Protein AF-A0A949K9P6-F1 (afdb_monomer_lite)

pLDDT: mean 78.62, std 15.97, range [35.78, 95.81]

Secondary structure (DSSP, 8-state):
--------TTGGG--TT-EEEEEEEETTS-EEEEEEE---SSTT-HHHHHHHHHHHHHHSS--S--TT-EEEEESSSSSSSSEEEEE--GGGEEEEEEE-

Sequence (100 aa):
MTEDAIEDPLADSVGSDGVRTWQIFLRNGDKIEFRAAWNTNQQFSPGVFVSHVATCHRTGGRPDIGINVVYTFPKTNNSDVGAIRLAIDVIEVAAVVQIP

Foldseek 3Di:
DDDPPPPPPCQVPADPFQKWWKWWAFPVGDIDIDIFHFDDPDPQEPVVLVVQLVVCVVVVDHPPDDQQDWHWGHNGPDPDPDTDIDGDRSNRTPDMDIGD

Structure (mmCIF, N/CA/C/O backbone):
data_AF-A0A949K9P6-F1
#
_entry.id   AF-A0A949K9P6-F1
#
loop_
_atom_site.group_PDB
_atom_site.id
_atom_site.type_symbol
_atom_site.label_atom_id
_atom_site.label_alt_id
_atom_site.label_comp_id
_atom_site.label_asym_id
_atom_site.label_entity_id
_atom_site.label_seq_id
_atom_site.pdbx_PDB_ins_code
_atom_site.Cartn_x
_atom_site.Cartn_y
_atom_site.Cartn_z
_atom_site.occupancy
_atom_site.B_iso_or_equiv
_atom_site.auth_seq_id
_atom_site.auth_comp_id
_atom_site.auth_asym_id
_atom_site.auth_atom_id
_atom_site.pdbx_PDB_model_num
ATOM 1 N N . MET A 1 1 ? -16.042 15.081 -19.063 1.00 35.78 1 MET A N 1
ATOM 2 C CA . MET A 1 1 ? -15.677 15.241 -17.646 1.00 35.78 1 MET A CA 1
ATOM 3 C C . MET A 1 1 ? -14.433 14.398 -17.472 1.00 35.78 1 MET A C 1
ATOM 5 O O . MET A 1 1 ? -14.538 13.190 -1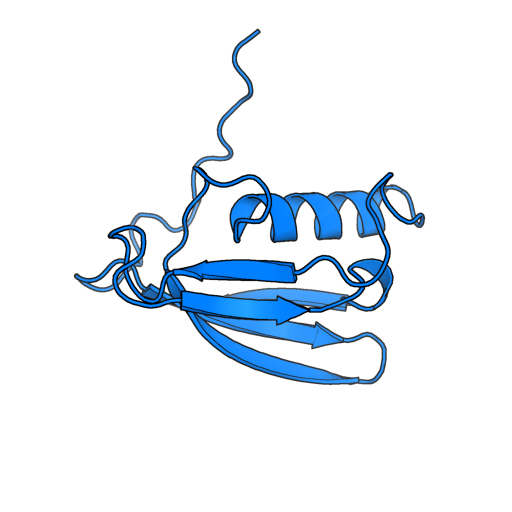7.340 1.00 35.78 1 MET A O 1
ATOM 9 N N . THR A 1 2 ? -13.281 14.998 -17.747 1.00 42.59 2 THR A N 1
ATOM 10 C CA . THR A 1 2 ? -11.977 14.348 -17.618 1.00 42.59 2 THR A CA 1
ATOM 11 C C . THR A 1 2 ? -11.760 14.111 -16.137 1.00 42.59 2 THR A C 1
ATOM 13 O O . THR A 1 2 ? -11.755 15.072 -15.375 1.00 42.59 2 THR A O 1
ATOM 16 N N . GLU A 1 3 ? -11.703 12.846 -15.724 1.00 43.22 3 GLU A N 1
ATOM 17 C CA . GLU A 1 3 ? -11.181 12.493 -14.410 1.00 43.22 3 GLU A CA 1
ATOM 18 C C . GLU A 1 3 ? -9.800 13.133 -14.319 1.00 43.22 3 GLU A C 1
ATOM 20 O O . GLU A 1 3 ? -8.919 12.803 -15.115 1.00 43.22 3 GLU A O 1
ATOM 25 N N . ASP A 1 4 ? -9.661 14.120 -13.434 1.00 41.03 4 ASP A N 1
ATOM 26 C CA . ASP A 1 4 ? -8.372 14.683 -13.071 1.00 41.03 4 ASP A CA 1
ATOM 27 C C . ASP A 1 4 ? -7.499 13.507 -12.642 1.00 41.03 4 ASP A C 1
ATOM 29 O O . ASP A 1 4 ? -7.658 12.944 -11.554 1.00 41.03 4 ASP A O 1
ATOM 33 N N . ALA A 1 5 ? -6.612 13.083 -13.544 1.00 47.44 5 ALA A N 1
ATOM 34 C CA . ALA A 1 5 ? -5.480 12.267 -13.179 1.00 47.44 5 ALA A CA 1
ATOM 35 C C . ALA A 1 5 ? -4.791 13.062 -12.078 1.00 47.44 5 ALA A C 1
ATOM 37 O O . ALA A 1 5 ? -4.300 14.157 -12.335 1.00 47.44 5 ALA A O 1
ATOM 38 N N . ILE A 1 6 ? -4.852 12.560 -10.845 1.00 48.25 6 ILE A N 1
ATOM 39 C CA . ILE A 1 6 ? -4.089 13.111 -9.733 1.00 48.25 6 ILE A CA 1
ATOM 40 C C . ILE A 1 6 ? -2.645 13.141 -10.241 1.00 48.25 6 ILE A C 1
ATOM 42 O O . ILE A 1 6 ? -2.041 12.076 -10.392 1.00 48.25 6 ILE A O 1
ATOM 46 N N . GLU A 1 7 ? -2.149 14.327 -10.619 1.00 47.16 7 GLU A N 1
ATOM 47 C CA . GLU A 1 7 ? -0.754 14.521 -11.007 1.00 47.16 7 GLU A CA 1
ATOM 48 C C . GLU A 1 7 ? 0.073 13.907 -9.887 1.00 47.16 7 GLU A C 1
ATOM 50 O O . GLU A 1 7 ? -0.142 14.267 -8.731 1.00 47.16 7 GLU A O 1
ATOM 55 N N . ASP A 1 8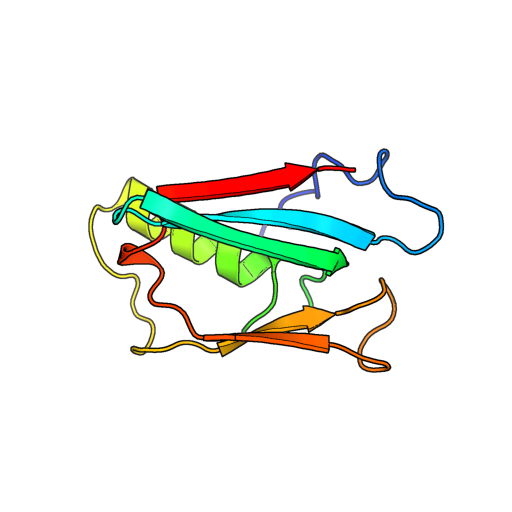 ? 0.943 12.936 -10.204 1.00 51.97 8 ASP A N 1
ATOM 56 C CA . ASP A 1 8 ? 1.876 12.379 -9.222 1.00 51.97 8 ASP A CA 1
ATOM 57 C C . ASP A 1 8 ? 2.723 13.562 -8.734 1.00 51.97 8 ASP A C 1
ATOM 59 O O . ASP A 1 8 ? 3.606 14.014 -9.471 1.00 51.97 8 ASP A O 1
ATOM 63 N N . PRO A 1 9 ? 2.469 14.094 -7.521 1.00 46.66 9 PRO A N 1
ATOM 64 C CA . PRO A 1 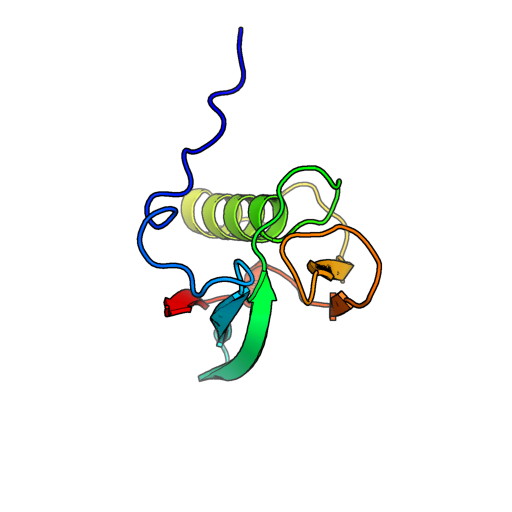9 ? 3.064 15.348 -7.064 1.00 46.66 9 PRO A CA 1
ATOM 65 C C . PRO A 1 9 ? 4.567 15.197 -6.794 1.00 46.66 9 PRO A C 1
ATOM 67 O O . PRO A 1 9 ? 5.224 16.127 -6.333 1.00 46.66 9 PRO A O 1
ATOM 70 N N . LEU A 1 10 ? 5.113 14.007 -7.046 1.00 48.78 10 LEU A N 1
ATOM 71 C CA . LEU A 1 10 ? 6.491 13.645 -6.826 1.00 48.78 10 LEU A CA 1
ATOM 72 C C . LEU A 1 10 ? 7.179 13.175 -8.114 1.00 48.78 10 LEU A C 1
ATOM 74 O O . LEU A 1 10 ? 8.305 12.680 -8.011 1.00 48.78 10 LEU A O 1
ATOM 78 N N . ALA A 1 11 ? 6.567 13.297 -9.301 1.00 51.09 11 ALA A N 1
ATOM 79 C CA . ALA A 1 11 ? 7.124 12.836 -10.585 1.00 51.09 11 ALA A CA 1
ATOM 80 C C . ALA A 1 11 ? 8.582 13.286 -10.842 1.00 51.09 11 ALA A C 1
ATOM 82 O O . ALA A 1 11 ? 9.334 12.569 -11.494 1.00 51.09 11 ALA A O 1
ATOM 83 N N . ASP A 1 12 ? 9.015 14.398 -10.242 1.00 47.22 12 ASP A N 1
ATOM 84 C CA . ASP A 1 12 ? 10.377 14.938 -10.359 1.00 47.22 12 ASP A CA 1
ATOM 85 C C . ASP A 1 12 ? 11.410 14.331 -9.382 1.00 47.22 12 ASP A C 1
ATOM 87 O O . ASP A 1 12 ? 12.592 14.661 -9.439 1.00 47.22 12 ASP A O 1
ATOM 91 N N . SER A 1 13 ? 10.996 13.447 -8.466 1.00 50.03 13 SER A N 1
ATOM 92 C CA . SER A 1 13 ? 11.847 12.884 -7.395 1.00 50.03 13 SER A CA 1
A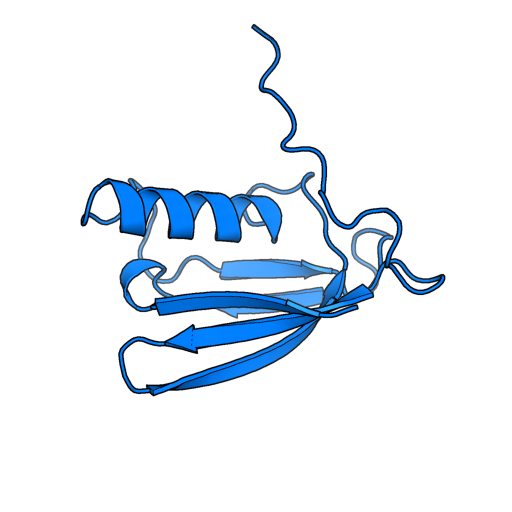TOM 93 C C . SER A 1 13 ? 12.151 11.391 -7.544 1.00 50.03 13 SER A C 1
ATOM 95 O O . SER A 1 13 ? 12.612 10.752 -6.603 1.00 50.03 13 SER A O 1
ATOM 97 N N . VAL A 1 14 ? 11.881 10.809 -8.709 1.00 53.53 14 VAL A N 1
ATOM 98 C CA . VAL A 1 14 ? 12.106 9.382 -8.961 1.00 53.53 14 VAL A CA 1
ATOM 99 C C . VAL A 1 14 ? 13.532 9.124 -9.447 1.00 53.53 14 VAL A C 1
ATOM 101 O O . VAL A 1 14 ? 14.061 9.862 -10.278 1.00 53.53 14 VAL A O 1
ATOM 104 N N . GLY A 1 15 ? 14.153 8.045 -8.958 1.00 54.44 15 GLY A N 1
ATOM 105 C CA . GLY A 1 15 ? 15.345 7.478 -9.593 1.00 54.44 15 GLY A CA 1
ATOM 106 C C . GLY A 1 15 ? 15.080 7.144 -11.067 1.00 54.44 15 GLY A C 1
ATOM 107 O O . GLY A 1 15 ? 13.934 7.108 -11.514 1.00 54.44 15 GLY A O 1
ATOM 108 N N . SER A 1 16 ? 16.129 6.871 -11.847 1.00 57.81 16 SER A N 1
ATOM 109 C CA . SER A 1 16 ? 16.024 6.614 -13.297 1.00 57.81 16 SER A CA 1
ATOM 110 C C . SER A 1 16 ? 15.089 5.454 -13.693 1.00 57.81 16 SER A C 1
ATOM 112 O O . SER A 1 16 ? 14.749 5.324 -14.867 1.00 57.81 16 SER A O 1
ATOM 114 N N . ASP A 1 17 ? 14.659 4.628 -12.735 1.00 63.97 17 ASP A N 1
ATOM 115 C CA . ASP A 1 17 ? 13.739 3.496 -12.883 1.00 63.97 17 ASP A CA 1
ATOM 116 C C . ASP A 1 17 ? 12.272 3.798 -12.499 1.00 63.97 17 ASP A C 1
ATOM 118 O O . ASP A 1 17 ? 11.390 2.957 -12.709 1.00 63.97 17 ASP A O 1
ATOM 122 N N . GLY A 1 18 ? 11.985 4.983 -11.949 1.00 73.50 18 GLY A N 1
ATOM 123 C CA . GLY A 1 18 ? 10.639 5.367 -11.525 1.00 73.50 18 GLY A CA 1
ATOM 124 C C . GLY A 1 18 ? 10.150 4.687 -10.235 1.00 73.50 18 GLY A C 1
ATOM 125 O O . GLY A 1 18 ? 8.941 4.632 -10.004 1.00 73.50 18 GLY A O 1
ATOM 126 N N . VAL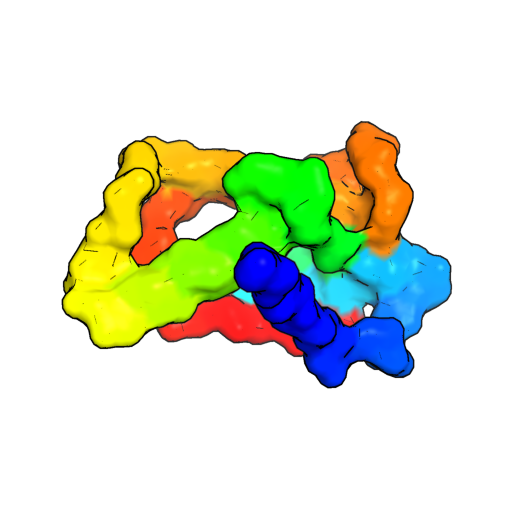 A 1 19 ? 11.050 4.133 -9.412 1.00 81.88 19 VAL A N 1
ATOM 127 C CA . VAL A 1 19 ? 10.720 3.325 -8.223 1.00 81.88 19 VAL A CA 1
ATOM 128 C C . VAL A 1 19 ? 10.841 4.136 -6.934 1.00 81.88 19 VAL A C 1
ATOM 130 O O . VAL A 1 19 ? 11.858 4.782 -6.705 1.00 81.88 19 VAL A O 1
ATOM 133 N N . ARG A 1 20 ? 9.842 4.031 -6.047 1.00 83.06 20 ARG A N 1
ATOM 134 C CA . ARG A 1 20 ? 9.816 4.678 -4.723 1.00 83.06 20 ARG A CA 1
ATOM 135 C C . ARG A 1 20 ? 9.816 3.655 -3.597 1.00 83.06 20 ARG A C 1
ATOM 137 O O . ARG A 1 20 ? 9.397 2.509 -3.785 1.00 83.06 20 ARG A O 1
ATOM 144 N N . THR A 1 21 ? 10.231 4.076 -2.407 1.00 89.19 21 THR A N 1
ATOM 145 C CA . THR A 1 21 ? 9.993 3.311 -1.178 1.00 89.19 21 THR A CA 1
ATOM 146 C C . THR A 1 21 ? 8.614 3.653 -0.632 1.00 89.19 21 THR A C 1
ATOM 148 O O . THR A 1 21 ? 8.309 4.808 -0.348 1.00 89.19 21 THR A O 1
ATOM 151 N N . TRP A 1 22 ? 7.778 2.638 -0.479 1.00 92.06 22 TRP A N 1
ATOM 152 C CA . TRP A 1 22 ? 6.449 2.733 0.100 1.00 92.06 22 TRP A CA 1
ATOM 153 C C . TRP A 1 22 ? 6.503 2.296 1.550 1.00 92.06 22 TRP A C 1
ATOM 155 O O . TRP A 1 22 ? 6.997 1.211 1.845 1.00 92.06 22 TRP A O 1
ATOM 165 N N . GLN A 1 23 ? 5.960 3.120 2.436 1.00 94.75 23 GLN A N 1
ATOM 166 C CA . GLN A 1 23 ? 5.742 2.794 3.837 1.00 94.75 23 GLN A CA 1
ATOM 167 C C . GLN A 1 23 ? 4.249 2.868 4.129 1.00 94.75 23 GLN A C 1
ATOM 169 O O . GLN A 1 23 ? 3.620 3.913 3.965 1.00 94.75 23 GLN A O 1
ATOM 174 N N . ILE A 1 24 ? 3.679 1.748 4.554 1.00 95.06 24 ILE A N 1
ATOM 175 C CA . ILE A 1 24 ? 2.272 1.622 4.917 1.00 95.06 24 ILE A CA 1
ATOM 176 C C . ILE A 1 24 ? 2.224 1.357 6.412 1.00 95.06 24 ILE A C 1
ATOM 178 O O . ILE A 1 24 ? 2.729 0.341 6.892 1.00 95.06 24 ILE A O 1
ATOM 182 N N . PHE A 1 25 ? 1.628 2.292 7.136 1.00 95.31 25 PHE A N 1
ATOM 183 C CA . PHE A 1 25 ? 1.450 2.215 8.575 1.00 95.31 25 PHE A CA 1
ATOM 184 C C . PHE A 1 25 ? 0.053 1.690 8.861 1.00 95.31 25 PHE A C 1
ATOM 186 O O . PHE A 1 25 ? -0.933 2.241 8.362 1.00 95.31 25 PHE A O 1
ATOM 193 N N . LEU A 1 26 ? -0.033 0.630 9.655 1.00 94.94 26 LEU A N 1
ATOM 194 C CA . LEU A 1 26 ? -1.289 0.015 10.055 1.00 94.94 26 LEU A CA 1
ATOM 195 C C . LEU A 1 26 ? -1.769 0.587 11.390 1.00 94.94 26 LEU A C 1
ATOM 197 O O . LEU A 1 26 ? -0.985 1.031 12.228 1.00 94.94 26 LEU A O 1
ATOM 201 N N . ARG A 1 27 ? -3.082 0.547 11.621 1.00 92.31 27 ARG A N 1
ATOM 202 C CA . ARG A 1 27 ? -3.707 1.009 12.872 1.00 92.31 27 ARG A CA 1
ATOM 203 C C . ARG A 1 27 ? -3.294 0.190 14.091 1.00 92.31 27 ARG A C 1
ATOM 205 O O . ARG A 1 27 ? -3.380 0.699 15.203 1.00 92.31 27 ARG A O 1
ATOM 212 N N . ASN A 1 28 ? -2.853 -1.049 13.891 1.00 93.81 28 ASN A N 1
ATOM 213 C CA . ASN A 1 28 ? -2.324 -1.901 14.955 1.00 93.81 28 ASN A CA 1
ATOM 214 C C . ASN A 1 28 ? -0.867 -1.555 15.342 1.00 93.81 28 ASN A C 1
ATOM 216 O O . ASN A 1 28 ? -0.344 -2.141 16.283 1.00 93.81 28 ASN A O 1
ATOM 220 N N . GLY A 1 29 ? -0.230 -0.603 14.647 1.00 93.94 29 GLY A N 1
ATOM 221 C CA . GLY A 1 29 ? 1.156 -0.189 14.872 1.00 93.94 29 GLY A CA 1
ATOM 222 C C . GLY A 1 29 ? 2.181 -0.859 13.952 1.00 93.94 29 GLY A C 1
ATOM 223 O O . GLY A 1 29 ? 3.338 -0.437 13.950 1.00 93.94 29 GLY A O 1
ATOM 224 N N . ASP A 1 30 ? 1.784 -1.847 13.147 1.00 95.81 30 ASP A N 1
ATOM 225 C CA . ASP A 1 30 ? 2.689 -2.511 12.210 1.00 95.81 30 ASP A CA 1
ATOM 226 C C . ASP A 1 30 ? 3.054 -1.606 11.025 1.00 95.81 30 ASP A C 1
ATOM 228 O O . ASP A 1 30 ? 2.299 -0.716 10.614 1.00 95.81 30 ASP A O 1
ATOM 232 N N . LYS A 1 31 ? 4.224 -1.873 10.436 1.00 95.44 31 LYS A N 1
ATOM 233 C CA . LYS A 1 31 ? 4.713 -1.199 9.230 1.00 95.44 31 LYS A CA 1
ATOM 234 C C . LYS A 1 31 ? 5.005 -2.217 8.135 1.00 95.44 31 LYS A C 1
ATOM 236 O O . LYS A 1 31 ? 5.805 -3.130 8.331 1.00 95.44 31 LYS A O 1
ATOM 241 N N . ILE A 1 32 ? 4.432 -1.992 6.957 1.00 94.31 32 ILE A N 1
ATOM 242 C CA . ILE A 1 32 ? 4.792 -2.691 5.723 1.00 94.31 32 ILE A CA 1
ATOM 243 C C . ILE A 1 32 ? 5.641 -1.737 4.882 1.00 94.31 32 ILE A C 1
ATOM 245 O O . ILE A 1 32 ? 5.223 -0.614 4.611 1.00 94.31 32 ILE A O 1
ATOM 249 N N . GLU A 1 33 ? 6.832 -2.171 4.474 1.00 94.31 33 GLU A N 1
ATOM 250 C CA . GLU A 1 33 ? 7.747 -1.363 3.666 1.00 94.31 33 GLU A CA 1
ATOM 251 C C . GLU A 1 33 ? 8.257 -2.154 2.462 1.00 94.31 33 GLU A C 1
ATOM 253 O O . GLU A 1 33 ? 8.679 -3.303 2.599 1.00 94.31 33 GLU A O 1
ATOM 258 N N . PHE A 1 34 ? 8.214 -1.549 1.276 1.00 90.81 34 PHE A N 1
ATOM 259 C CA . PHE A 1 34 ? 8.739 -2.152 0.051 1.00 90.81 34 PHE A CA 1
ATOM 260 C C . PHE A 1 34 ? 9.095 -1.100 -1.001 1.00 90.81 34 PHE A C 1
ATOM 262 O O . PHE A 1 34 ? 8.597 0.021 -0.968 1.00 90.81 34 PHE A O 1
ATOM 269 N N . ARG A 1 35 ? 9.939 -1.466 -1.975 1.00 88.44 35 ARG A N 1
ATOM 270 C CA . ARG A 1 35 ? 10.264 -0.606 -3.125 1.00 88.44 35 ARG A CA 1
ATOM 271 C C . ARG A 1 35 ? 9.476 -1.025 -4.360 1.00 88.44 35 ARG A C 1
ATOM 273 O O . ARG A 1 35 ? 9.538 -2.188 -4.759 1.00 88.44 35 ARG A O 1
ATOM 280 N N . ALA A 1 36 ? 8.742 -0.084 -4.945 1.00 88.50 36 ALA A N 1
ATOM 281 C CA . ALA A 1 36 ? 7.943 -0.291 -6.146 1.00 88.50 36 ALA A CA 1
ATOM 282 C C . ALA A 1 36 ? 7.665 1.031 -6.882 1.00 88.50 36 ALA A C 1
ATOM 284 O O . ALA A 1 36 ? 7.648 2.108 -6.286 1.00 88.50 36 ALA A O 1
ATOM 285 N N . ALA A 1 37 ? 7.442 0.946 -8.184 1.00 85.12 37 ALA A N 1
ATOM 286 C CA . ALA A 1 37 ? 7.059 2.063 -9.026 1.00 85.12 37 ALA A CA 1
ATOM 287 C C . ALA A 1 37 ? 5.592 2.462 -8.846 1.00 85.12 37 ALA A C 1
ATOM 289 O O . ALA A 1 37 ? 4.736 1.668 -8.441 1.00 85.12 37 ALA A O 1
ATOM 290 N N . TRP A 1 38 ? 5.313 3.716 -9.191 1.00 80.25 38 TRP A N 1
ATOM 291 C CA . TRP A 1 38 ? 3.957 4.225 -9.345 1.00 80.25 38 TRP A CA 1
ATOM 292 C C . TRP A 1 38 ? 3.372 3.785 -10.698 1.00 80.25 38 TRP A C 1
ATOM 294 O O . TRP A 1 38 ? 4.071 3.776 -11.709 1.00 80.25 38 TRP A O 1
ATOM 304 N N . ASN A 1 39 ? 2.093 3.402 -10.725 1.00 75.12 39 ASN A N 1
ATOM 305 C CA . ASN A 1 39 ? 1.348 3.110 -11.955 1.00 75.12 39 ASN A CA 1
ATOM 306 C C . ASN A 1 39 ? -0.153 3.345 -11.709 1.00 75.12 39 ASN A C 1
ATOM 308 O O . ASN A 1 39 ? -0.678 2.978 -10.660 1.00 75.12 39 ASN A O 1
ATOM 312 N N . THR A 1 40 ? -0.871 3.943 -12.652 1.00 68.75 40 THR A N 1
ATOM 313 C CA . THR A 1 40 ? -2.322 4.205 -12.558 1.00 68.75 40 THR A CA 1
ATOM 314 C C . THR A 1 40 ? -3.141 3.389 -13.555 1.00 68.75 40 THR A C 1
ATOM 316 O O . THR A 1 40 ? -4.361 3.345 -13.455 1.00 68.75 40 THR A O 1
ATOM 319 N N . ASN A 1 41 ? -2.491 2.669 -14.470 1.00 67.81 41 ASN A N 1
ATOM 320 C CA . ASN A 1 41 ? -3.149 2.016 -15.604 1.00 67.81 41 ASN A CA 1
ATOM 321 C C . ASN A 1 41 ? -3.769 0.644 -15.270 1.00 67.81 41 ASN A C 1
ATOM 323 O O . ASN A 1 41 ? -4.007 -0.160 -16.169 1.00 67.81 41 ASN A O 1
ATOM 327 N N . GLN A 1 42 ? -4.000 0.330 -13.991 1.00 69.44 42 GLN A N 1
ATOM 328 C CA . GLN A 1 42 ? -4.535 -0.964 -13.556 1.00 69.44 42 GLN A CA 1
ATOM 329 C C . GLN A 1 42 ? -5.623 -0.788 -12.490 1.00 69.44 42 GLN A C 1
ATOM 331 O O . GLN A 1 42 ? -5.529 0.074 -11.622 1.00 69.44 42 GLN A O 1
ATOM 336 N N . GLN A 1 43 ? -6.631 -1.664 -12.515 1.00 77.25 43 GLN A N 1
ATOM 337 C CA . GLN A 1 43 ? -7.787 -1.618 -11.607 1.00 77.25 43 GLN A CA 1
ATOM 338 C C . GLN A 1 43 ? -7.411 -1.710 -10.117 1.00 77.25 43 GLN A C 1
ATOM 340 O O . GLN A 1 43 ? -8.132 -1.193 -9.273 1.00 77.25 43 GLN A O 1
ATOM 345 N N . PHE A 1 44 ? -6.283 -2.340 -9.783 1.00 85.12 44 PHE A N 1
ATOM 346 C CA . PHE A 1 44 ? -5.772 -2.440 -8.412 1.00 85.12 44 PHE A CA 1
ATOM 347 C C . PHE A 1 44 ? -4.325 -1.956 -8.340 1.00 85.12 44 PHE A C 1
ATOM 349 O O . PHE A 1 44 ? -3.438 -2.662 -7.866 1.00 85.12 44 PHE A O 1
ATOM 356 N N . SER A 1 45 ? -4.079 -0.765 -8.879 1.00 87.75 45 SER A N 1
ATOM 357 C CA . SER A 1 45 ? -2.755 -0.154 -8.912 1.00 87.75 45 SER A CA 1
ATOM 358 C C . SER A 1 45 ? -2.422 0.615 -7.619 1.00 87.75 45 SER A C 1
ATOM 360 O O . SER A 1 45 ? -3.306 0.834 -6.781 1.00 87.75 45 SER A O 1
ATOM 362 N N . PRO A 1 46 ? -1.168 1.082 -7.456 1.00 86.62 46 PRO A N 1
ATOM 363 C CA . PRO A 1 46 ? -0.785 1.940 -6.338 1.00 86.62 46 PRO A CA 1
ATOM 364 C C . PRO A 1 46 ? -1.637 3.214 -6.221 1.00 86.62 46 PRO A C 1
ATOM 366 O O . PRO A 1 46 ? -1.969 3.630 -5.113 1.00 86.62 46 PRO A O 1
ATOM 369 N N . GLY A 1 47 ? -2.037 3.807 -7.351 1.00 86.31 47 GLY A N 1
ATOM 370 C CA . GLY A 1 47 ? -2.929 4.970 -7.363 1.00 86.31 47 GLY A CA 1
ATOM 371 C C . GLY A 1 47 ? -4.311 4.656 -6.806 1.00 86.31 47 GLY A C 1
ATOM 372 O O . GLY A 1 47 ? -4.790 5.346 -5.909 1.00 86.31 47 GLY A O 1
ATOM 373 N N . VAL A 1 48 ? -4.905 3.550 -7.256 1.00 88.06 48 VAL A N 1
ATOM 374 C CA . VAL A 1 48 ? -6.205 3.090 -6.753 1.00 88.06 48 VAL A CA 1
ATOM 375 C C . VAL A 1 48 ? -6.139 2.772 -5.256 1.00 88.06 48 VAL A C 1
ATOM 377 O O . VAL A 1 48 ? -7.035 3.155 -4.507 1.00 88.06 48 VAL A O 1
ATOM 380 N N . PHE A 1 49 ? -5.056 2.133 -4.798 1.00 91.25 49 PHE A N 1
ATOM 381 C CA . PHE A 1 49 ? -4.819 1.887 -3.374 1.00 91.25 49 PHE A CA 1
ATOM 382 C C . PHE A 1 49 ? -4.876 3.180 -2.550 1.00 91.25 49 PHE A C 1
ATOM 384 O O . PHE A 1 49 ? -5.631 3.256 -1.579 1.00 91.25 49 PHE A O 1
ATOM 391 N N . VAL A 1 50 ? -4.130 4.214 -2.953 1.00 90.31 50 VAL A N 1
ATOM 392 C CA . VAL A 1 50 ? -4.109 5.506 -2.248 1.00 90.31 50 VAL A CA 1
ATOM 393 C C . VAL A 1 50 ? -5.490 6.169 -2.264 1.00 90.31 50 VAL A C 1
ATOM 395 O O . VAL A 1 50 ? -5.949 6.640 -1.223 1.00 90.31 50 VAL A O 1
ATOM 398 N N . SER A 1 51 ? -6.201 6.145 -3.395 1.00 89.56 51 SER A N 1
ATOM 399 C CA . SER A 1 51 ? -7.565 6.683 -3.496 1.00 89.56 51 SER A CA 1
ATOM 400 C C . SER A 1 51 ? -8.559 5.957 -2.584 1.00 89.56 51 SER A C 1
ATOM 402 O O . SER A 1 51 ? -9.418 6.596 -1.965 1.00 89.56 51 SER A O 1
ATOM 404 N N . HIS A 1 52 ? -8.442 4.634 -2.451 1.00 90.81 52 HIS A N 1
ATOM 405 C CA . HIS A 1 52 ? -9.266 3.856 -1.528 1.00 90.81 52 HIS A CA 1
ATOM 406 C C . HIS A 1 52 ? -8.967 4.202 -0.068 1.00 90.81 52 HIS A C 1
ATOM 408 O O . HIS A 1 52 ? -9.906 4.423 0.698 1.00 90.81 52 HIS A O 1
ATOM 414 N N . VAL A 1 53 ? -7.690 4.316 0.315 1.00 91.00 53 VAL A N 1
ATOM 415 C CA . VAL A 1 53 ? -7.289 4.743 1.668 1.00 91.00 53 VAL A CA 1
ATOM 416 C C . VAL A 1 53 ? -7.823 6.145 1.973 1.00 91.00 53 VAL A C 1
ATOM 418 O O . VAL A 1 53 ? -8.467 6.348 3.001 1.00 91.00 53 VAL A O 1
ATOM 421 N N . ALA A 1 54 ? -7.652 7.098 1.053 1.00 89.62 54 ALA A N 1
ATOM 422 C CA . ALA A 1 54 ? -8.160 8.459 1.211 1.00 89.62 54 ALA A CA 1
ATOM 423 C C . ALA A 1 54 ? -9.692 8.490 1.361 1.00 89.62 54 ALA A C 1
ATOM 425 O O . ALA A 1 54 ? -10.234 9.220 2.193 1.00 89.62 54 ALA A O 1
ATOM 426 N N . THR A 1 55 ? -10.407 7.660 0.597 1.00 89.69 55 THR A N 1
ATOM 427 C CA . THR A 1 55 ? -11.866 7.533 0.711 1.00 89.69 55 THR A CA 1
ATOM 428 C C . THR A 1 55 ? -12.278 6.932 2.053 1.00 89.69 55 THR A C 1
ATOM 430 O O . THR A 1 55 ? -13.210 7.453 2.672 1.00 89.69 55 THR A O 1
ATOM 433 N N . CYS A 1 56 ? -11.561 5.914 2.548 1.00 89.19 56 CYS A N 1
ATOM 434 C CA . CYS A 1 56 ? -11.778 5.372 3.892 1.00 89.19 56 CYS A CA 1
ATOM 435 C C . CYS A 1 56 ? -11.636 6.457 4.954 1.00 89.19 56 CYS A C 1
ATOM 437 O O . CYS A 1 56 ? -12.501 6.617 5.807 1.00 89.19 56 CYS A O 1
ATOM 439 N N . HIS A 1 57 ? -10.543 7.219 4.901 1.00 88.50 57 HIS A N 1
ATOM 440 C CA . HIS A 1 57 ? -10.250 8.250 5.896 1.00 88.50 57 HIS A CA 1
ATOM 441 C C . HIS A 1 57 ? -11.274 9.382 5.865 1.00 88.50 57 HIS A C 1
ATOM 443 O O . HIS A 1 57 ? -11.693 9.852 6.918 1.00 88.50 57 HIS A O 1
ATOM 449 N N . ARG A 1 58 ? -11.723 9.782 4.671 1.00 88.81 58 ARG A N 1
ATOM 450 C CA . ARG A 1 58 ? -12.716 10.847 4.495 1.00 88.81 58 ARG A CA 1
ATOM 451 C C . ARG A 1 58 ? -14.113 10.450 4.967 1.00 88.81 58 ARG A C 1
ATOM 453 O O . ARG A 1 58 ? -14.831 11.290 5.497 1.00 88.81 58 ARG A O 1
ATOM 460 N N . THR A 1 59 ? -14.522 9.208 4.727 1.00 87.44 59 THR A N 1
ATOM 461 C CA . THR A 1 59 ? -15.892 8.749 5.019 1.00 87.44 59 THR A CA 1
ATOM 462 C C . THR A 1 59 ? -16.012 8.028 6.359 1.00 87.44 59 THR A C 1
ATOM 464 O O . THR A 1 59 ? -17.121 7.843 6.851 1.00 87.44 59 THR A O 1
ATOM 467 N N . GLY A 1 60 ? -14.892 7.595 6.945 1.00 82.25 60 GLY A N 1
ATOM 468 C CA . GLY A 1 60 ? -14.865 6.714 8.114 1.00 82.25 60 GLY A CA 1
ATOM 469 C C . GLY A 1 60 ? -15.384 5.299 7.832 1.00 82.25 60 GLY A C 1
ATOM 470 O O . GLY A 1 60 ? -15.459 4.485 8.749 1.00 82.25 60 GLY A O 1
ATOM 471 N N . GLY A 1 61 ? -15.751 5.005 6.582 1.00 79.25 61 GLY A N 1
ATOM 472 C CA . GLY A 1 61 ? -16.348 3.752 6.153 1.00 79.25 61 GLY A CA 1
ATOM 473 C C . GLY A 1 61 ? -15.493 3.043 5.114 1.00 79.25 61 GLY A C 1
ATOM 474 O O . GLY A 1 61 ? -14.626 3.628 4.467 1.00 79.25 61 GLY A O 1
ATOM 475 N N . ARG A 1 62 ? -15.756 1.751 4.949 1.00 76.62 62 ARG A N 1
ATOM 476 C CA . ARG A 1 62 ? -15.140 0.947 3.898 1.00 76.62 62 ARG A CA 1
ATOM 477 C C . ARG A 1 62 ? -15.702 1.416 2.544 1.00 76.62 62 ARG A C 1
ATOM 479 O O . ARG A 1 62 ? -16.926 1.442 2.411 1.00 76.62 62 ARG A O 1
ATOM 486 N N . PRO A 1 63 ? -14.873 1.814 1.560 1.00 72.50 63 PRO A N 1
ATOM 487 C CA . PRO A 1 63 ? -15.345 2.046 0.202 1.00 72.50 63 PRO A CA 1
ATOM 488 C C . PRO A 1 63 ? -15.982 0.758 -0.321 1.00 72.50 63 PRO A C 1
ATOM 490 O O . PRO A 1 63 ? -15.689 -0.322 0.197 1.00 72.50 63 PRO A O 1
ATOM 493 N N . ASP A 1 64 ? -16.862 0.876 -1.315 1.00 79.06 64 ASP A N 1
ATOM 494 C CA . ASP A 1 64 ? -17.585 -0.255 -1.909 1.00 79.06 64 ASP A CA 1
ATOM 495 C C . ASP A 1 64 ? -16.638 -1.149 -2.734 1.00 79.06 64 ASP A C 1
ATOM 497 O O . ASP A 1 64 ? -16.638 -1.173 -3.962 1.00 79.06 64 ASP A O 1
ATOM 501 N N . ILE A 1 65 ? -15.730 -1.816 -2.023 1.00 75.88 65 ILE A N 1
ATOM 502 C CA . ILE A 1 65 ? -14.689 -2.700 -2.523 1.00 75.88 65 ILE A CA 1
ATOM 503 C C . ILE A 1 65 ? -14.651 -3.954 -1.644 1.00 75.88 65 ILE A C 1
ATOM 505 O O . ILE A 1 65 ? -14.916 -3.918 -0.436 1.00 75.88 65 ILE A O 1
ATOM 509 N N . GLY A 1 66 ? -14.305 -5.091 -2.248 1.00 72.62 66 GLY A N 1
ATOM 510 C CA . GLY A 1 66 ? -14.246 -6.382 -1.556 1.00 72.62 66 GLY A CA 1
ATOM 511 C C . GLY A 1 66 ? -13.317 -6.394 -0.333 1.00 72.62 66 GLY A C 1
ATOM 512 O O . GLY A 1 66 ? -12.499 -5.499 -0.128 1.00 72.62 66 GLY A O 1
ATOM 513 N N . ILE A 1 67 ? -13.449 -7.408 0.523 1.00 69.50 67 ILE A N 1
ATOM 514 C CA . ILE A 1 67 ? -12.444 -7.719 1.558 1.00 69.50 67 ILE A CA 1
ATOM 515 C C . ILE A 1 67 ? -11.188 -8.305 0.914 1.00 69.50 67 ILE A C 1
ATOM 517 O O . ILE A 1 67 ? -11.288 -8.998 -0.095 1.00 69.50 67 ILE A O 1
ATOM 521 N N . ASN A 1 68 ? -10.013 -8.026 1.489 1.00 74.88 68 ASN A N 1
ATOM 522 C CA .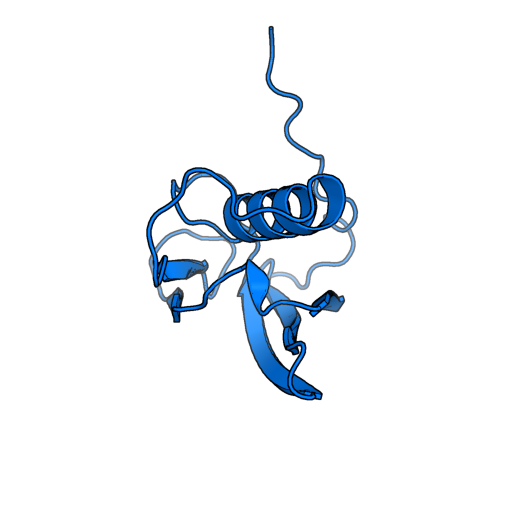 ASN A 1 68 ? -8.722 -8.534 1.005 1.00 74.88 68 ASN A CA 1
ATOM 523 C C . ASN A 1 68 ? -8.415 -8.176 -0.459 1.00 74.88 68 ASN A C 1
ATOM 525 O O . ASN A 1 68 ? -7.982 -9.027 -1.240 1.00 74.88 68 ASN A O 1
ATOM 529 N N . VAL A 1 69 ? -8.637 -6.915 -0.843 1.00 85.31 69 VAL A N 1
ATOM 530 C CA . VAL A 1 69 ? -8.244 -6.435 -2.174 1.00 85.31 69 VAL A CA 1
ATOM 531 C C . VAL A 1 69 ? -6.735 -6.592 -2.340 1.00 85.31 69 VAL A C 1
ATOM 533 O O . VAL A 1 69 ? -5.958 -6.190 -1.473 1.00 85.31 69 VAL A O 1
ATOM 536 N N . VAL A 1 70 ? -6.331 -7.186 -3.464 1.00 89.00 70 VAL A N 1
ATOM 537 C CA . VAL A 1 70 ? -4.924 -7.385 -3.809 1.00 89.00 70 VAL A CA 1
ATOM 538 C C . VAL A 1 70 ? -4.479 -6.271 -4.744 1.00 89.00 70 VAL A C 1
ATOM 540 O O . VAL A 1 70 ? -4.822 -6.262 -5.925 1.00 89.00 70 VAL A O 1
ATOM 543 N N . TYR A 1 71 ? -3.681 -5.352 -4.218 1.00 90.00 71 TYR A N 1
ATOM 544 C CA . TYR A 1 71 ? -3.064 -4.278 -4.984 1.00 90.00 71 TYR A CA 1
ATOM 545 C C . TYR A 1 71 ? -1.742 -4.744 -5.582 1.00 90.00 71 TYR A C 1
ATOM 547 O O . TYR A 1 71 ? -0.955 -5.423 -4.923 1.00 90.00 71 TYR A O 1
ATOM 555 N N . THR A 1 72 ? -1.494 -4.386 -6.836 1.00 90.81 72 THR A N 1
ATOM 556 C CA . THR A 1 72 ? -0.293 -4.762 -7.579 1.00 90.81 72 THR A CA 1
ATOM 557 C C . THR A 1 72 ? 0.567 -3.530 -7.799 1.00 90.81 72 THR A C 1
ATOM 559 O O . THR A 1 72 ? 0.168 -2.597 -8.485 1.00 90.81 72 THR A O 1
ATOM 562 N N . PHE A 1 73 ? 1.764 -3.544 -7.224 1.00 89.31 73 PHE A N 1
ATOM 563 C CA . PHE A 1 73 ? 2.760 -2.490 -7.334 1.00 89.31 73 PHE A CA 1
ATOM 564 C C . PHE A 1 73 ? 3.879 -2.967 -8.270 1.00 89.31 73 PHE A C 1
ATOM 566 O O . PHE A 1 73 ? 4.588 -3.919 -7.926 1.00 89.31 73 PHE A O 1
ATOM 573 N N . PRO A 1 74 ? 4.057 -2.367 -9.458 1.00 85.56 74 PRO A N 1
ATOM 574 C CA . PRO A 1 74 ? 5.140 -2.745 -10.361 1.00 85.56 74 PRO A CA 1
ATOM 575 C C . PRO A 1 74 ? 6.506 -2.507 -9.717 1.00 85.56 74 PRO A C 1
ATOM 577 O O . PRO A 1 74 ? 6.692 -1.541 -8.992 1.00 85.56 74 PRO A O 1
ATOM 580 N N . LYS A 1 75 ? 7.500 -3.349 -9.986 1.00 81.38 75 LYS A N 1
ATOM 581 C CA . LYS A 1 75 ? 8.876 -3.125 -9.511 1.00 81.38 75 LYS A CA 1
ATOM 582 C C . LYS A 1 75 ? 9.616 -2.051 -10.309 1.00 81.38 75 LYS A C 1
ATOM 584 O O . LYS A 1 75 ? 10.672 -1.630 -9.866 1.00 81.38 75 LYS A O 1
ATOM 589 N N . THR A 1 76 ? 9.083 -1.644 -11.458 1.00 76.56 76 THR A N 1
ATOM 590 C CA . THR A 1 76 ? 9.632 -0.638 -12.380 1.00 76.56 76 THR A CA 1
ATOM 591 C C . THR A 1 76 ? 8.493 0.162 -13.000 1.00 76.56 76 THR A C 1
ATOM 593 O O . THR A 1 76 ? 7.371 -0.340 -13.058 1.00 76.56 76 THR A O 1
ATOM 596 N N . ASN A 1 77 ? 8.772 1.357 -13.522 1.00 70.94 77 ASN A N 1
ATOM 597 C CA . ASN A 1 77 ? 7.798 2.135 -14.305 1.00 70.94 77 ASN A CA 1
ATOM 598 C C . ASN A 1 77 ? 7.261 1.395 -15.550 1.00 70.94 77 ASN A C 1
ATOM 600 O O . ASN A 1 77 ? 6.190 1.728 -16.051 1.00 70.94 77 ASN A O 1
ATOM 604 N N . ASN A 1 78 ? 7.970 0.365 -16.019 1.00 67.44 78 ASN A N 1
ATOM 605 C CA . ASN A 1 78 ? 7.502 -0.546 -17.055 1.00 67.44 78 ASN A CA 1
ATOM 606 C C . ASN A 1 78 ? 6.588 -1.633 -16.471 1.00 67.44 78 ASN A C 1
ATOM 608 O O . ASN A 1 78 ? 6.973 -2.364 -15.554 1.00 67.44 78 ASN A O 1
ATOM 612 N N . SER A 1 79 ? 5.384 -1.750 -17.033 1.00 60.78 79 SER A N 1
ATOM 613 C CA . SER A 1 79 ? 4.365 -2.720 -16.634 1.00 60.78 79 SER A CA 1
ATOM 614 C C . SER A 1 79 ? 4.867 -4.166 -16.786 1.00 60.78 79 SER A C 1
ATOM 616 O O . SER A 1 79 ? 5.381 -4.550 -17.832 1.00 60.78 79 SER A O 1
ATOM 618 N N . ASP A 1 80 ? 4.655 -4.967 -15.740 1.00 59.62 80 ASP A N 1
ATOM 619 C CA . ASP A 1 80 ? 4.643 -6.442 -15.709 1.00 59.62 80 ASP A CA 1
ATOM 620 C C . ASP A 1 80 ? 5.948 -7.260 -15.670 1.00 59.62 80 ASP A C 1
ATOM 622 O O . ASP A 1 80 ? 5.869 -8.455 -15.383 1.00 59.62 80 ASP A O 1
ATOM 626 N N . VAL A 1 81 ? 7.154 -6.695 -15.807 1.00 60.81 81 VAL A N 1
ATOM 627 C CA . VAL A 1 81 ? 8.393 -7.522 -15.714 1.00 60.81 81 VAL A CA 1
ATOM 628 C C . VAL A 1 81 ? 8.694 -7.984 -14.268 1.00 60.81 81 VAL A C 1
ATOM 630 O O . VAL A 1 81 ? 9.453 -8.922 -14.027 1.00 60.81 81 VAL A O 1
ATOM 633 N N . GLY A 1 82 ? 8.018 -7.402 -13.277 1.00 72.81 82 GLY A N 1
ATOM 634 C CA . GLY A 1 82 ? 7.973 -7.890 -11.902 1.00 72.81 82 GLY A CA 1
ATOM 635 C C . GLY A 1 82 ? 7.075 -7.007 -11.046 1.00 72.81 82 GLY A C 1
ATOM 636 O O . GLY A 1 82 ? 7.058 -5.794 -11.228 1.00 72.81 82 GLY A O 1
ATOM 637 N N . ALA A 1 83 ? 6.329 -7.591 -10.108 1.00 82.88 83 ALA A N 1
ATOM 638 C CA . ALA A 1 83 ? 5.410 -6.842 -9.253 1.00 82.88 83 ALA A CA 1
ATOM 639 C C . ALA A 1 83 ? 5.408 -7.355 -7.810 1.00 82.88 83 ALA A C 1
ATOM 641 O O . ALA A 1 83 ? 5.742 -8.510 -7.535 1.00 82.88 83 ALA A O 1
ATOM 642 N N . ILE A 1 84 ? 5.022 -6.472 -6.899 1.00 88.75 84 ILE A N 1
ATOM 643 C CA . ILE A 1 84 ? 4.709 -6.753 -5.503 1.00 88.75 84 ILE A CA 1
ATOM 644 C C . ILE A 1 84 ? 3.190 -6.767 -5.380 1.00 88.75 84 ILE A C 1
ATOM 646 O O . ILE A 1 84 ? 2.515 -5.881 -5.899 1.00 88.75 84 ILE A O 1
ATOM 650 N N . ARG A 1 85 ? 2.645 -7.785 -4.715 1.00 89.88 85 ARG A N 1
ATOM 651 C CA . ARG A 1 85 ? 1.211 -7.891 -4.442 1.00 89.88 85 ARG A CA 1
ATOM 652 C C . ARG A 1 85 ? 0.972 -7.671 -2.959 1.00 89.88 85 ARG A C 1
ATOM 654 O O . ARG A 1 85 ? 1.562 -8.370 -2.141 1.00 89.88 85 ARG A O 1
ATOM 661 N N . LEU A 1 86 ? 0.110 -6.719 -2.637 1.00 89.62 86 LEU A N 1
ATOM 662 C CA . LEU A 1 86 ? -0.282 -6.385 -1.278 1.00 89.62 86 LEU A CA 1
ATOM 663 C C . LEU A 1 86 ? -1.757 -6.727 -1.096 1.00 89.62 86 LEU A C 1
ATOM 665 O O . LEU A 1 86 ? -2.615 -6.081 -1.692 1.00 89.62 86 LEU A O 1
ATOM 669 N N . ALA A 1 87 ? -2.039 -7.729 -0.271 1.00 90.81 87 ALA A N 1
ATOM 670 C CA . ALA A 1 87 ? -3.389 -8.023 0.192 1.00 90.81 87 ALA A CA 1
ATOM 671 C C . ALA A 1 87 ? -3.589 -7.328 1.540 1.00 90.81 87 ALA A C 1
ATOM 673 O O . ALA A 1 87 ? -2.900 -7.660 2.503 1.00 90.81 87 ALA A O 1
ATOM 674 N N . ILE A 1 88 ? -4.483 -6.342 1.594 1.00 88.06 88 ILE A N 1
ATOM 675 C CA . ILE A 1 88 ? -4.733 -5.571 2.815 1.00 88.06 88 ILE A CA 1
ATOM 676 C C . ILE A 1 88 ? -6.160 -5.029 2.835 1.00 88.06 88 ILE A C 1
ATOM 678 O O . ILE A 1 88 ? -6.705 -4.658 1.789 1.00 88.06 88 ILE A O 1
ATOM 682 N N . ASP A 1 89 ? -6.761 -4.944 4.023 1.00 89.50 89 ASP A N 1
ATOM 683 C CA . ASP A 1 89 ? -7.964 -4.142 4.198 1.00 89.50 89 ASP A CA 1
ATOM 684 C C . ASP A 1 89 ? -7.589 -2.669 4.410 1.00 89.50 89 ASP A C 1
ATOM 686 O O . ASP A 1 89 ? -6.914 -2.293 5.365 1.00 89.50 89 ASP A O 1
ATOM 690 N N . VAL A 1 90 ? -8.046 -1.805 3.507 1.00 89.69 90 VAL A N 1
ATOM 691 C CA . VAL A 1 90 ? -7.734 -0.367 3.515 1.00 89.69 90 VAL A CA 1
ATOM 692 C C . VAL A 1 90 ? -8.223 0.348 4.775 1.00 89.69 90 VAL A C 1
ATOM 694 O O . VAL A 1 90 ? -7.684 1.396 5.125 1.00 89.69 90 VAL A O 1
ATOM 697 N N . ILE A 1 91 ? -9.196 -0.224 5.494 1.00 90.00 91 ILE A N 1
ATOM 698 C CA . ILE A 1 91 ? -9.645 0.315 6.782 1.00 90.00 91 ILE A CA 1
ATOM 699 C C . ILE A 1 91 ? -8.570 0.193 7.870 1.00 90.00 91 ILE A C 1
ATOM 701 O O . ILE A 1 91 ? -8.520 1.025 8.777 1.00 90.00 91 ILE A O 1
ATOM 705 N N . GLU A 1 92 ? -7.679 -0.796 7.764 1.00 91.19 92 GLU A N 1
ATOM 706 C CA . GLU A 1 92 ? -6.571 -1.019 8.696 1.00 91.19 92 GLU A CA 1
ATOM 707 C C . GLU A 1 92 ? -5.396 -0.075 8.434 1.00 91.19 92 GLU A C 1
ATOM 709 O O . GLU A 1 92 ? -4.522 0.066 9.285 1.00 91.19 92 GLU A O 1
ATOM 714 N N . VAL A 1 93 ? -5.378 0.615 7.291 1.00 92.50 93 VAL A N 1
ATOM 715 C CA . VAL A 1 93 ? -4.315 1.556 6.938 1.00 92.50 93 VAL A CA 1
ATOM 716 C C . VAL A 1 93 ? -4.509 2.868 7.698 1.00 92.50 93 VAL A C 1
ATOM 718 O O . VAL A 1 93 ? -5.517 3.567 7.552 1.00 92.50 93 VAL A O 1
ATOM 721 N N . ALA A 1 94 ? -3.514 3.219 8.507 1.00 93.44 94 ALA A N 1
ATOM 722 C CA . ALA A 1 94 ? -3.433 4.485 9.221 1.00 93.44 94 ALA A CA 1
ATOM 723 C C . ALA A 1 94 ? -2.795 5.584 8.361 1.00 93.44 94 ALA A C 1
ATOM 725 O O . ALA A 1 94 ? -3.288 6.708 8.356 1.00 93.44 94 ALA A O 1
ATOM 726 N N . ALA A 1 95 ? -1.730 5.267 7.621 1.00 92.69 95 ALA A N 1
ATOM 727 C CA . ALA A 1 95 ? -1.055 6.209 6.732 1.00 92.69 95 ALA A CA 1
ATOM 728 C C . ALA A 1 95 ? -0.295 5.489 5.612 1.00 92.69 95 ALA A C 1
ATOM 730 O O . ALA A 1 95 ? 0.132 4.344 5.769 1.00 92.69 95 ALA A O 1
ATOM 731 N N . VAL A 1 96 ? -0.091 6.191 4.497 1.00 93.12 96 VAL A N 1
ATOM 732 C CA . VAL A 1 96 ? 0.761 5.759 3.384 1.00 93.12 96 VAL A CA 1
ATOM 733 C C . VAL A 1 96 ? 1.758 6.875 3.106 1.00 93.12 96 VAL A C 1
ATOM 735 O O . VAL A 1 96 ? 1.360 8.023 2.923 1.00 93.12 96 VAL A O 1
ATOM 738 N N . VAL A 1 97 ? 3.043 6.541 3.082 1.00 90.38 97 VAL A N 1
ATOM 739 C CA . VAL A 1 97 ? 4.135 7.471 2.789 1.00 90.38 97 VAL A CA 1
ATOM 740 C C . VAL A 1 97 ? 4.937 6.928 1.615 1.00 90.38 97 VAL A C 1
ATOM 742 O O . VAL A 1 97 ? 5.268 5.742 1.567 1.00 90.38 97 VAL A O 1
ATOM 745 N N . GLN A 1 98 ? 5.240 7.808 0.668 1.00 86.75 98 GLN A N 1
ATOM 746 C CA . GLN A 1 98 ? 6.138 7.532 -0.446 1.00 86.75 98 GLN A CA 1
ATOM 747 C C . GLN A 1 98 ? 7.426 8.321 -0.238 1.00 86.75 98 GLN A C 1
ATOM 749 O O . GLN A 1 98 ? 7.386 9.531 -0.026 1.00 86.75 98 GLN A O 1
ATOM 754 N N . ILE A 1 99 ? 8.557 7.629 -0.296 1.00 84.06 99 ILE A N 1
ATOM 755 C CA . ILE A 1 99 ? 9.893 8.207 -0.162 1.00 84.06 99 ILE A CA 1
ATOM 756 C C . ILE A 1 99 ? 10.622 8.017 -1.504 1.00 84.06 99 ILE A C 1
ATOM 758 O O . ILE A 1 99 ? 10.511 6.921 -2.070 1.00 84.06 99 ILE A O 1
ATOM 762 N N . PRO A 1 100 ? 11.324 9.051 -2.013 1.00 73.19 100 PRO A N 1
ATOM 763 C CA . PRO A 1 100 ? 12.213 8.947 -3.174 1.00 73.19 100 PRO A CA 1
ATOM 764 C C . PRO A 1 100 ? 13.156 7.736 -3.118 1.00 73.19 100 PRO A C 1
ATOM 766 O O . PRO A 1 100 ? 13.676 7.430 -2.019 1.00 73.19 100 PRO A O 1
#

Radius of gyration: 13.35 Å; chains: 1; bounding box: 34×24×33 Å